Protein AF-A0A4S3J2Z2-F1 (afdb_monomer_lite)

Organism: NCBI:txid1220188

Sequence (116 aa):
MQQGRQDQIDRENSMTGQVSPLGTPPKLQAGSTPLYRQPDYPSNVFKAELQPILRSQEQLSQCASKQEVLNEVQQMLQQFQQQHINLWAQMSQVTQVQSQRAMIESLTTSLDSAQR

Foldseek 3Di:
DDDDDDPPPPPPPPPPPDPPPPDDPPDDPPPPPPPCPPPPDVVVVVVVLCVVLVVLVVVLVVDPDPVVNVVSVVVSVVSVVVSVVVVVVVVVVVVVVVVVVVVVVVVVVVVVVVVD

Structure (mmCIF, N/CA/C/O backbone):
data_AF-A0A4S3J2Z2-F1
#
_entry.id   AF-A0A4S3J2Z2-F1
#
loop_
_atom_site.group_PDB
_atom_site.id
_atom_site.type_symbol
_atom_site.label_atom_id
_atom_site.label_alt_id
_atom_site.label_comp_id
_atom_site.label_asym_id
_atom_site.label_entity_id
_atom_site.label_seq_id
_atom_site.pdbx_PDB_ins_code
_atom_site.Cartn_x
_atom_site.Cartn_y
_atom_site.Cartn_z
_atom_site.occupancy
_atom_site.B_iso_or_equiv
_atom_site.auth_seq_id
_atom_site.auth_comp_id
_atom_site.auth_asym_id
_atom_site.auth_atom_id
_atom_site.pdbx_PDB_model_num
ATOM 1 N N . MET A 1 1 ? -18.812 57.378 19.679 1.00 43.34 1 MET A N 1
ATOM 2 C CA . MET A 1 1 ? -17.762 56.902 18.758 1.00 43.34 1 MET A CA 1
ATOM 3 C C . MET A 1 1 ? -18.039 55.442 18.433 1.00 43.34 1 MET A C 1
ATOM 5 O O . MET A 1 1 ? -17.858 54.597 19.296 1.00 43.34 1 MET A O 1
ATOM 9 N N . GLN A 1 2 ? -18.583 55.171 17.246 1.00 46.66 2 GLN A N 1
ATOM 10 C CA . GLN A 1 2 ? -18.751 53.829 16.680 1.00 46.66 2 GLN A CA 1
ATOM 11 C C . GLN A 1 2 ? -18.238 53.879 15.234 1.00 46.66 2 GLN A C 1
ATOM 13 O O . GLN A 1 2 ? -18.883 54.477 14.383 1.00 46.66 2 GLN A O 1
ATOM 18 N N . GLN A 1 3 ? -17.056 53.309 15.009 1.00 47.38 3 GLN A N 1
ATOM 19 C CA . GLN A 1 3 ? -16.418 52.932 13.736 1.00 47.38 3 GLN A CA 1
ATOM 20 C C . GLN A 1 3 ? -15.331 51.942 14.200 1.00 47.38 3 GLN A C 1
ATOM 22 O O . GLN A 1 3 ? -14.467 52.323 14.979 1.00 47.38 3 GLN A O 1
ATOM 27 N N . GLY A 1 4 ? -15.441 50.623 14.026 1.00 47.94 4 GLY A N 1
ATOM 28 C CA . GLY A 1 4 ? -15.667 49.886 12.781 1.00 47.94 4 GLY A CA 1
ATOM 29 C C . GLY A 1 4 ? -14.316 49.278 12.370 1.00 47.94 4 GLY A C 1
ATOM 30 O O . GLY A 1 4 ? -13.608 49.866 11.573 1.00 47.94 4 GLY A 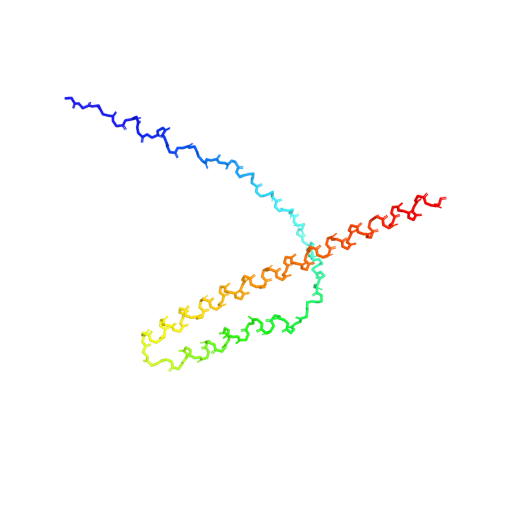O 1
ATOM 31 N N . ARG A 1 5 ? -13.766 48.296 13.101 1.00 54.84 5 ARG A N 1
ATOM 32 C CA . ARG A 1 5 ? -13.810 46.846 12.778 1.00 54.84 5 ARG A CA 1
ATOM 33 C C . ARG A 1 5 ? -13.430 46.438 11.333 1.00 54.84 5 ARG A C 1
ATOM 35 O O . ARG A 1 5 ? -13.792 45.342 10.930 1.00 54.84 5 ARG A O 1
ATOM 42 N N . GLN A 1 6 ? -12.681 47.254 10.584 1.00 50.28 6 GLN A N 1
ATOM 43 C CA . GLN A 1 6 ? -12.323 46.938 9.188 1.00 50.28 6 GLN A CA 1
ATOM 44 C C . GLN A 1 6 ? -10.817 46.764 8.897 1.00 50.28 6 GLN A C 1
ATOM 46 O O . GLN A 1 6 ? -10.481 46.392 7.785 1.00 50.28 6 GLN A O 1
ATOM 51 N N . ASP A 1 7 ? -9.917 46.925 9.874 1.00 48.62 7 ASP A N 1
ATOM 52 C CA . ASP A 1 7 ? -8.453 46.852 9.646 1.00 48.62 7 ASP A CA 1
ATOM 53 C C . ASP A 1 7 ? -7.787 45.535 10.098 1.00 48.62 7 ASP A C 1
ATOM 55 O O . ASP A 1 7 ? -6.565 45.408 10.134 1.00 48.62 7 ASP A O 1
ATOM 59 N N . GLN A 1 8 ? -8.577 44.526 10.472 1.00 43.34 8 GLN A N 1
ATOM 60 C CA . GLN A 1 8 ? -8.065 43.256 11.007 1.00 43.34 8 GLN A CA 1
ATOM 61 C C . GLN A 1 8 ? -8.508 42.053 10.164 1.00 43.34 8 GLN A C 1
ATOM 63 O O . GLN A 1 8 ? -8.825 40.997 10.696 1.00 43.34 8 GLN A O 1
ATOM 68 N N . ILE A 1 9 ? -8.570 42.225 8.841 1.00 47.72 9 ILE A N 1
ATOM 69 C CA . ILE A 1 9 ? -8.767 41.123 7.877 1.00 47.72 9 ILE A CA 1
ATOM 70 C C . ILE A 1 9 ? -7.684 41.148 6.776 1.00 47.72 9 ILE A C 1
ATOM 72 O O . ILE A 1 9 ? -7.702 40.337 5.861 1.00 47.72 9 ILE A O 1
ATOM 76 N N . ASP A 1 10 ? -6.682 42.027 6.879 1.00 44.06 10 ASP A N 1
ATOM 77 C CA . ASP A 1 10 ? -5.627 42.162 5.861 1.00 44.06 10 ASP A CA 1
ATOM 78 C C . ASP A 1 10 ? -4.323 41.419 6.194 1.00 44.06 10 ASP A C 1
ATOM 80 O O . ASP A 1 10 ? -3.364 41.471 5.427 1.00 44.06 10 ASP A O 1
ATOM 84 N N . ARG A 1 11 ? -4.252 40.694 7.323 1.00 49.56 11 ARG A N 1
ATOM 85 C CA . ARG A 1 11 ? -2.993 40.061 7.770 1.00 49.56 11 ARG A CA 1
ATOM 86 C C . ARG A 1 11 ? -2.971 38.533 7.816 1.00 49.56 11 ARG A C 1
ATOM 88 O O . ARG A 1 11 ? -1.919 37.976 8.108 1.00 49.56 11 ARG A O 1
ATOM 95 N N . GLU A 1 12 ? -4.061 37.858 7.455 1.00 44.56 12 GLU A N 1
ATOM 96 C CA . GLU A 1 12 ? -4.111 36.382 7.398 1.00 44.56 12 GLU A CA 1
ATOM 97 C C . GLU A 1 12 ? -4.436 35.801 6.013 1.00 44.56 12 GLU A C 1
ATOM 99 O O . GLU A 1 12 ? -4.608 34.596 5.876 1.00 44.56 12 GLU A O 1
ATOM 104 N N . ASN A 1 13 ? -4.430 36.613 4.952 1.00 44.88 13 ASN A N 1
ATOM 105 C CA . ASN A 1 13 ? -4.728 36.142 3.593 1.00 44.88 13 ASN A CA 1
ATOM 106 C C . ASN A 1 13 ? -3.490 36.009 2.689 1.00 44.88 13 ASN A C 1
ATOM 108 O O . ASN A 1 13 ? -3.563 36.225 1.483 1.00 44.88 13 ASN A O 1
ATOM 112 N N . SER A 1 14 ? -2.343 35.631 3.262 1.00 46.50 14 SER A N 1
ATOM 113 C CA . SER A 1 14 ? -1.096 35.413 2.512 1.00 46.50 14 SER A CA 1
ATOM 114 C C . SER A 1 14 ? -0.545 34.000 2.720 1.00 46.50 14 SER A C 1
ATOM 116 O O . SER A 1 14 ? 0.570 33.813 3.191 1.00 46.50 14 SER A O 1
ATOM 118 N N . MET A 1 15 ? -1.358 32.988 2.401 1.00 46.50 15 MET A N 1
ATOM 119 C CA . MET A 1 15 ? -0.905 31.611 2.133 1.00 46.50 15 MET A CA 1
ATOM 120 C C . MET A 1 15 ? -1.819 30.881 1.131 1.00 46.50 15 MET A C 1
ATOM 122 O O . MET A 1 15 ? -1.941 29.659 1.147 1.00 46.50 15 MET A O 1
ATOM 126 N N . THR A 1 16 ? -2.428 31.600 0.185 1.00 46.28 16 THR A N 1
ATOM 127 C CA . THR A 1 16 ? -2.971 30.972 -1.029 1.00 46.28 16 THR A CA 1
ATOM 128 C C . THR A 1 16 ? -1.828 30.735 -2.013 1.00 46.28 16 THR A C 1
ATOM 130 O O . THR A 1 16 ? -1.732 31.347 -3.075 1.00 46.28 16 THR A O 1
ATOM 133 N N . GLY A 1 17 ? -0.923 29.821 -1.648 1.00 42.50 17 GLY A N 1
ATOM 134 C CA . GLY A 1 17 ? -0.093 29.164 -2.645 1.00 42.50 17 GLY A CA 1
ATOM 135 C C . GLY A 1 17 ? -1.036 28.578 -3.688 1.00 42.50 17 GLY A C 1
ATOM 136 O O . GLY A 1 17 ? -1.895 27.763 -3.354 1.00 42.50 17 GLY A O 1
ATOM 137 N N . GLN A 1 18 ? -0.937 29.064 -4.924 1.00 38.00 18 GLN A N 1
ATOM 138 C CA . GLN A 1 18 ? -1.650 28.505 -6.061 1.00 38.00 18 GLN A CA 1
ATOM 139 C C . GLN A 1 18 ? -1.338 27.008 -6.135 1.00 38.00 18 GLN A C 1
ATOM 141 O O . GLN A 1 18 ? -0.283 26.599 -6.612 1.00 38.00 18 GLN A O 1
ATOM 146 N N . VAL A 1 19 ? -2.256 26.179 -5.652 1.00 46.50 19 VAL A N 1
ATOM 147 C CA . VAL A 1 19 ? -2.306 24.778 -6.041 1.00 46.50 19 VAL A CA 1
ATOM 148 C C . VAL A 1 19 ? -2.898 24.768 -7.439 1.00 46.50 19 VAL A C 1
ATOM 150 O O . VAL A 1 19 ? -4.092 25.004 -7.622 1.00 46.50 19 VAL A O 1
ATOM 153 N N . SER A 1 20 ? -2.046 24.572 -8.447 1.00 47.12 20 SER A N 1
ATOM 154 C CA . SER A 1 20 ? -2.506 24.253 -9.798 1.00 47.12 20 SER A CA 1
ATOM 155 C C . SER A 1 20 ? -3.577 23.165 -9.687 1.00 47.12 20 SER A C 1
ATOM 157 O O . SER A 1 20 ? -3.331 22.174 -8.991 1.00 47.12 20 SER A O 1
ATOM 159 N N . PRO A 1 21 ? -4.761 23.321 -10.308 1.00 52.06 21 PRO A N 1
ATOM 160 C CA . PRO A 1 21 ? -5.760 22.269 -10.275 1.00 52.06 21 PRO A CA 1
ATOM 161 C C . PRO A 1 21 ? -5.107 21.020 -10.855 1.00 52.06 21 PRO A C 1
ATOM 163 O O . PRO A 1 21 ? -4.598 21.046 -11.978 1.00 52.06 21 PRO A O 1
ATOM 166 N N . LEU A 1 22 ? -5.052 19.963 -10.042 1.00 56.25 22 LEU A N 1
ATOM 167 C CA . LEU A 1 22 ? -4.615 18.639 -10.456 1.00 56.25 22 LEU A CA 1
ATOM 168 C C . LEU A 1 22 ? -5.352 18.341 -11.765 1.00 56.25 22 LEU A C 1
ATOM 170 O O . LEU A 1 22 ? -6.584 18.333 -11.774 1.00 56.25 22 LEU A O 1
ATOM 174 N N . GLY A 1 23 ? -4.595 18.271 -12.864 1.00 51.66 23 GLY A N 1
ATOM 175 C CA . GLY A 1 23 ? -5.127 18.349 -14.222 1.00 51.66 23 GLY A CA 1
ATOM 176 C C . GLY A 1 23 ? -6.347 17.456 -14.413 1.00 51.66 23 GLY A C 1
ATOM 177 O O . GLY A 1 23 ? -6.416 16.360 -13.858 1.00 51.66 23 GLY A O 1
ATOM 178 N N . THR A 1 24 ? -7.321 17.938 -15.184 1.00 49.28 24 THR A N 1
ATOM 179 C CA . THR A 1 24 ? -8.541 17.197 -15.501 1.00 49.28 24 THR A CA 1
ATOM 180 C C . THR A 1 24 ? -8.159 15.781 -15.947 1.00 49.28 24 THR A C 1
ATOM 182 O O . THR A 1 24 ? -7.425 15.656 -16.933 1.00 49.28 24 THR A O 1
ATOM 185 N N . PRO A 1 25 ? -8.592 14.713 -15.246 1.00 54.06 25 PRO A N 1
ATOM 186 C CA . PRO A 1 25 ? -8.253 13.360 -15.657 1.00 54.06 25 PRO A CA 1
ATOM 187 C C . PRO A 1 25 ? -8.758 13.144 -17.090 1.00 54.06 25 PRO A C 1
ATOM 189 O O . PRO A 1 25 ? -9.860 13.603 -17.421 1.00 54.06 25 PRO A O 1
ATOM 192 N N . PRO A 1 26 ? -7.965 12.499 -17.967 1.00 55.72 26 PRO A N 1
ATOM 193 C CA . PRO A 1 26 ? -8.358 12.287 -19.348 1.00 55.72 26 PRO A CA 1
ATOM 194 C C . PRO A 1 26 ? -9.699 11.559 -19.374 1.00 55.72 26 PRO A C 1
ATOM 196 O O . PRO A 1 26 ? -9.891 10.527 -18.730 1.00 55.72 26 PRO A O 1
ATOM 199 N N . LYS A 1 27 ? -10.654 12.141 -20.098 1.00 53.50 27 LYS A N 1
ATOM 200 C CA . LYS A 1 27 ? -11.999 11.597 -20.237 1.00 53.50 27 LYS A CA 1
ATOM 201 C C . LYS A 1 27 ? -11.884 10.296 -21.034 1.00 53.50 27 LYS A C 1
ATOM 203 O O . LYS A 1 27 ? -11.700 10.334 -22.248 1.00 53.50 27 LYS A O 1
ATOM 208 N N . LEU A 1 28 ? -11.929 9.155 -20.347 1.00 55.16 28 LEU A N 1
ATOM 209 C CA . LEU A 1 28 ? -11.993 7.846 -20.995 1.00 55.16 28 LEU A CA 1
ATOM 210 C C . LEU A 1 28 ? -13.254 7.829 -21.871 1.00 55.16 28 LEU A C 1
ATOM 212 O O . LEU A 1 28 ? -14.338 8.178 -21.396 1.00 55.16 28 LEU A O 1
ATOM 216 N N . GLN A 1 29 ? -13.115 7.508 -23.160 1.00 44.88 29 GLN A N 1
ATOM 217 C CA . GLN A 1 29 ? -14.273 7.413 -24.048 1.00 44.88 29 GLN A CA 1
ATOM 218 C C . GLN A 1 29 ? -15.228 6.350 -23.495 1.00 44.88 29 GLN A C 1
ATOM 220 O O . GLN A 1 29 ? -14.799 5.280 -23.057 1.00 44.88 29 GLN A O 1
ATOM 225 N N . ALA A 1 30 ? -16.529 6.642 -23.491 1.00 45.81 30 ALA A N 1
ATOM 226 C CA . ALA A 1 30 ? -17.541 5.673 -23.091 1.00 45.81 30 ALA A CA 1
ATOM 227 C C . ALA A 1 30 ? -17.457 4.460 -24.035 1.00 45.81 30 ALA A C 1
ATOM 229 O O . ALA A 1 30 ? -17.751 4.579 -25.220 1.00 45.81 30 ALA A O 1
ATOM 230 N N . GLY A 1 31 ? -16.989 3.321 -23.517 1.00 53.56 31 GLY A N 1
ATOM 231 C CA . GLY A 1 31 ? -16.729 2.104 -24.297 1.00 53.56 31 GLY A CA 1
ATOM 232 C C . GLY A 1 31 ? -15.258 1.686 -24.370 1.00 53.56 31 GLY A C 1
ATOM 233 O O . GLY A 1 31 ? -14.969 0.577 -24.808 1.00 53.56 31 GLY A O 1
ATOM 234 N N . SER A 1 32 ? -14.320 2.510 -23.895 1.00 46.75 32 SER A N 1
ATOM 235 C CA . SER A 1 32 ? -12.954 2.058 -23.638 1.00 46.75 32 SER A CA 1
ATOM 236 C C . SER A 1 32 ? -12.955 1.236 -22.354 1.00 46.75 32 SER A C 1
ATOM 238 O O . SER A 1 32 ? -12.920 1.802 -21.264 1.00 46.75 32 SER A O 1
ATOM 240 N N . THR A 1 33 ? -12.998 -0.093 -22.454 1.00 53.97 33 THR A N 1
ATOM 241 C CA . THR A 1 33 ? -12.549 -0.940 -21.346 1.00 53.97 33 THR A CA 1
ATOM 242 C C . THR A 1 33 ? -11.101 -0.535 -21.093 1.00 53.97 33 THR A C 1
ATOM 244 O O . THR A 1 33 ? -10.269 -0.735 -21.984 1.00 53.97 33 THR A O 1
ATOM 247 N N . PRO A 1 34 ? -10.761 0.091 -19.953 1.00 50.94 34 PRO A N 1
ATOM 248 C CA . PRO A 1 34 ? -9.366 0.325 -19.653 1.00 50.94 34 PRO A CA 1
ATOM 249 C C . PRO A 1 34 ? -8.753 -1.066 -19.596 1.00 50.94 34 PRO A C 1
ATOM 251 O O . PRO A 1 34 ? -9.220 -1.916 -18.832 1.00 50.94 34 PRO A O 1
ATOM 254 N N . LEU A 1 3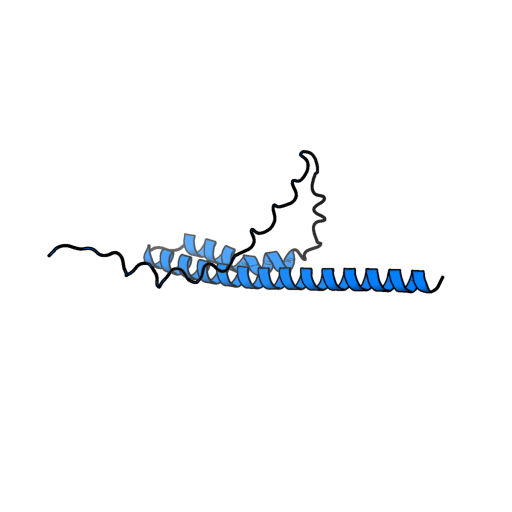5 ? -7.762 -1.334 -20.446 1.00 46.53 35 LEU A N 1
ATOM 255 C CA . LEU A 1 35 ? -6.969 -2.543 -20.325 1.00 46.53 35 LEU A CA 1
ATOM 256 C C . LEU A 1 35 ? -6.125 -2.345 -19.062 1.00 46.53 35 LEU A C 1
ATOM 258 O O . LEU A 1 35 ? -4.962 -1.955 -19.128 1.00 46.53 35 LEU A O 1
ATOM 262 N N . TYR A 1 36 ? -6.743 -2.520 -17.892 1.00 43.97 36 TYR A N 1
ATOM 263 C CA . TYR A 1 36 ? -6.029 -2.703 -16.645 1.00 43.97 36 TYR A CA 1
ATOM 264 C C . TYR A 1 36 ? -5.251 -3.987 -16.853 1.00 43.97 36 TYR A C 1
ATOM 266 O O . TYR A 1 36 ? -5.759 -5.086 -16.634 1.00 43.97 36 TYR A O 1
ATOM 274 N N . ARG A 1 37 ? -4.023 -3.854 -17.355 1.00 44.09 37 ARG A N 1
ATOM 275 C CA . ARG A 1 37 ? -3.054 -4.922 -17.246 1.00 44.09 37 ARG A CA 1
ATOM 276 C C . ARG A 1 37 ? -2.876 -5.070 -15.752 1.00 44.09 37 ARG A C 1
ATOM 278 O O . ARG A 1 37 ? -2.247 -4.214 -15.137 1.00 44.09 37 ARG A O 1
ATOM 285 N N . GLN A 1 38 ? -3.558 -6.055 -15.173 1.00 43.22 38 GLN A N 1
ATOM 286 C CA . GLN A 1 38 ? -3.406 -6.387 -13.773 1.00 43.22 38 GLN A CA 1
ATOM 287 C C . GLN A 1 38 ? -1.904 -6.589 -13.605 1.00 43.22 38 GLN A C 1
ATOM 289 O O . GLN A 1 38 ? -1.346 -7.465 -14.272 1.00 43.22 38 GLN A O 1
ATOM 294 N N . PRO A 1 39 ? -1.209 -5.728 -12.852 1.00 52.91 39 PRO A N 1
ATOM 295 C CA . PRO A 1 39 ? 0.167 -6.021 -12.527 1.00 52.91 39 PRO A CA 1
ATOM 296 C C . PRO A 1 39 ? 0.120 -7.380 -11.836 1.00 52.91 39 PRO A C 1
ATOM 298 O O . PRO A 1 39 ? -0.800 -7.619 -11.045 1.00 52.91 39 PRO A O 1
ATOM 301 N N . ASP A 1 40 ? 1.046 -8.277 -12.173 1.00 53.53 40 ASP A N 1
ATOM 302 C CA . ASP A 1 40 ? 1.265 -9.527 -11.446 1.00 53.53 40 ASP A CA 1
ATOM 303 C C . ASP A 1 40 ? 1.752 -9.172 -10.035 1.00 53.53 40 ASP A C 1
ATOM 305 O O . ASP A 1 40 ? 2.918 -9.318 -9.671 1.00 53.53 40 ASP A O 1
ATOM 309 N N . TYR A 1 41 ? 0.856 -8.589 -9.244 1.00 53.38 41 TYR A N 1
ATOM 310 C CA . TYR A 1 41 ? 1.081 -8.289 -7.858 1.00 53.38 41 TYR A CA 1
ATOM 311 C C . TYR A 1 41 ? 1.143 -9.637 -7.157 1.00 53.38 41 TYR A C 1
ATOM 313 O O . TYR A 1 41 ? 0.213 -10.441 -7.291 1.00 53.38 41 TYR A O 1
ATOM 321 N N . PRO A 1 42 ? 2.201 -9.913 -6.385 1.00 54.16 42 PRO A N 1
ATOM 322 C CA . PRO A 1 42 ? 2.224 -11.103 -5.564 1.00 54.16 42 PRO A CA 1
ATOM 323 C C . PRO A 1 42 ? 1.052 -11.012 -4.579 1.00 54.16 42 PRO A C 1
ATOM 325 O O . PRO A 1 42 ? 1.102 -10.280 -3.592 1.00 54.16 42 PRO A O 1
ATOM 328 N N . SER A 1 43 ? -0.015 -11.774 -4.851 1.00 56.41 43 SER A N 1
ATOM 329 C CA . SER A 1 43 ? -1.233 -11.870 -4.025 1.00 56.41 43 SER A CA 1
ATOM 330 C C . SER A 1 43 ? -0.905 -12.116 -2.544 1.00 56.41 43 SER A C 1
ATOM 332 O O . SER A 1 43 ? -1.657 -11.733 -1.650 1.00 56.41 43 SER A O 1
ATOM 334 N N . ASN A 1 44 ? 0.254 -12.716 -2.268 1.00 57.94 44 ASN A N 1
ATOM 335 C CA . ASN A 1 44 ? 0.727 -13.010 -0.924 1.00 57.94 44 ASN A CA 1
ATOM 336 C C . ASN A 1 44 ? 1.089 -11.761 -0.106 1.00 57.94 44 ASN A C 1
ATOM 338 O O . ASN A 1 44 ? 0.909 -11.790 1.106 1.00 57.94 44 ASN A O 1
ATOM 342 N N . VAL A 1 45 ? 1.538 -10.669 -0.734 1.00 57.59 45 VAL A N 1
ATOM 343 C CA . VAL A 1 45 ? 1.910 -9.433 -0.020 1.00 57.59 45 VAL A CA 1
ATOM 344 C C . VAL A 1 45 ? 0.657 -8.692 0.448 1.00 57.59 45 VAL A C 1
ATOM 346 O O . VAL A 1 45 ? 0.542 -8.345 1.620 1.00 57.59 45 VAL A O 1
ATOM 349 N N . PHE A 1 46 ? -0.351 -8.589 -0.424 1.00 62.47 46 PHE A N 1
ATOM 350 C CA . PHE A 1 46 ? -1.663 -8.033 -0.075 1.00 62.47 46 PHE A CA 1
ATOM 351 C C . PHE A 1 46 ? -2.397 -8.866 0.981 1.00 62.47 46 PHE A C 1
ATOM 353 O O . PHE A 1 46 ? -3.031 -8.313 1.875 1.00 62.47 46 PHE A O 1
ATOM 360 N N . LYS A 1 47 ? -2.299 -10.201 0.916 1.00 61.09 47 LYS A N 1
ATOM 361 C CA . LYS A 1 47 ? -2.883 -11.074 1.945 1.00 61.09 47 LYS A CA 1
ATOM 362 C C . LYS A 1 47 ? -2.174 -10.929 3.291 1.00 61.09 47 LYS A C 1
ATOM 364 O O . LYS A 1 47 ? -2.848 -10.893 4.315 1.00 61.09 47 LYS A O 1
ATOM 369 N N . ALA A 1 48 ? -0.844 -10.833 3.307 1.00 64.56 48 ALA A N 1
ATOM 370 C CA . ALA A 1 48 ? -0.077 -10.679 4.542 1.00 64.56 48 ALA A CA 1
ATOM 371 C C . ALA A 1 48 ? -0.355 -9.334 5.234 1.00 64.56 48 ALA A C 1
ATOM 373 O O . ALA A 1 48 ? -0.529 -9.304 6.451 1.00 64.56 48 ALA A O 1
ATOM 374 N N . GLU A 1 49 ? -0.477 -8.248 4.466 1.00 68.06 49 GLU A N 1
ATOM 375 C CA . GLU A 1 49 ? -0.771 -6.915 5.006 1.00 68.06 49 GLU A CA 1
ATOM 376 C C . GLU A 1 49 ? -2.251 -6.683 5.346 1.00 68.06 49 GLU A C 1
ATOM 378 O O . GLU A 1 49 ? -2.574 -5.629 5.860 1.00 68.06 49 GLU A O 1
ATOM 383 N N . LEU A 1 50 ? -3.170 -7.630 5.131 1.00 71.12 50 LEU A N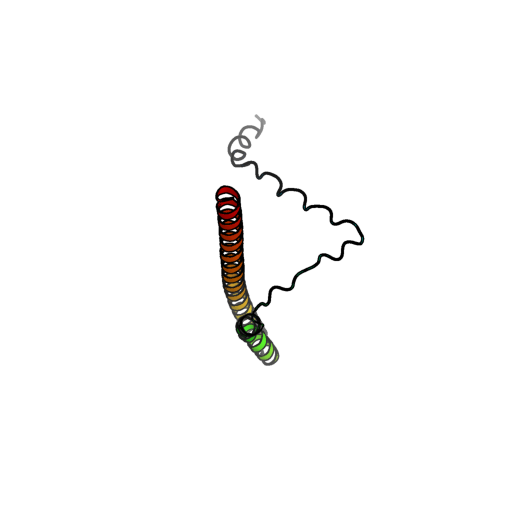 1
ATOM 384 C CA . LEU A 1 50 ? -4.579 -7.484 5.555 1.00 71.12 50 LEU A CA 1
ATOM 385 C C . LEU A 1 50 ? -4.999 -8.470 6.655 1.00 71.12 50 LEU A C 1
ATOM 387 O O . LEU A 1 50 ? -6.002 -8.259 7.336 1.00 71.12 50 LEU A O 1
ATOM 391 N N . GLN A 1 51 ? -4.214 -9.525 6.874 1.00 73.31 51 GLN A N 1
ATOM 392 C CA . GLN A 1 51 ? -4.432 -10.524 7.928 1.00 73.31 51 GLN A CA 1
ATOM 393 C C . GLN A 1 51 ? -4.618 -9.937 9.345 1.00 73.31 51 GLN A C 1
ATOM 395 O O . GLN A 1 51 ? -5.505 -10.414 10.055 1.00 73.31 51 GLN A O 1
ATOM 400 N N . PRO A 1 52 ? -3.847 -8.923 9.792 1.00 74.00 52 PRO A N 1
ATOM 401 C CA . PRO A 1 52 ? -3.990 -8.383 11.146 1.00 74.00 52 PRO A CA 1
ATOM 402 C C . PRO A 1 52 ? -5.349 -7.720 11.375 1.00 74.00 52 PRO A C 1
ATOM 404 O O . PRO A 1 52 ? -6.001 -8.011 12.372 1.00 74.00 52 PRO A O 1
ATOM 407 N N . ILE A 1 53 ? -5.821 -6.926 10.409 1.00 77.38 53 ILE A N 1
ATOM 408 C CA . ILE A 1 53 ? -7.128 -6.252 10.472 1.00 77.38 53 ILE A CA 1
ATOM 409 C C . ILE A 1 53 ? -8.269 -7.276 10.527 1.00 77.38 53 ILE A C 1
ATOM 411 O O . ILE A 1 53 ? -9.206 -7.121 11.310 1.00 77.38 53 ILE A O 1
ATOM 415 N N . LEU A 1 54 ? -8.182 -8.342 9.721 1.00 76.50 54 LEU A N 1
ATOM 416 C CA . LEU A 1 54 ? -9.179 -9.418 9.712 1.00 76.50 54 LEU A CA 1
ATOM 417 C C . LEU A 1 54 ? -9.248 -10.142 11.063 1.00 76.50 54 LEU A C 1
ATOM 419 O O . LEU A 1 54 ? -10.338 -10.444 11.541 1.00 76.50 54 LEU A O 1
ATOM 423 N N . ARG A 1 55 ? -8.100 -10.364 11.715 1.00 78.81 55 ARG A N 1
ATOM 424 C CA . ARG A 1 55 ? -8.052 -10.949 13.063 1.00 78.81 55 ARG A CA 1
ATOM 425 C C . ARG A 1 55 ? -8.676 -10.021 14.107 1.00 78.81 55 ARG A C 1
ATOM 427 O O . ARG A 1 55 ? -9.472 -10.479 14.920 1.00 78.81 55 ARG A O 1
ATOM 434 N N . SER A 1 56 ? -8.370 -8.726 14.064 1.00 78.69 56 SER A N 1
ATOM 435 C CA . SER A 1 56 ? -8.961 -7.748 14.986 1.00 78.69 56 SER A CA 1
ATOM 436 C C . SER A 1 56 ? -10.483 -7.632 14.826 1.00 78.69 56 SER A C 1
ATOM 438 O O . SER A 1 56 ? -11.187 -7.345 15.791 1.00 78.69 56 SER A O 1
ATOM 440 N N . GLN A 1 57 ? -11.030 -7.902 13.635 1.00 77.56 57 GLN A N 1
ATOM 441 C CA . GLN A 1 57 ? -12.481 -7.947 13.427 1.00 77.56 57 GLN A CA 1
ATOM 442 C C . GLN A 1 57 ? -13.136 -9.124 14.162 1.00 77.56 57 GLN A C 1
ATOM 444 O O . GLN A 1 57 ? -14.212 -8.964 14.737 1.00 77.56 57 GLN A O 1
ATOM 449 N N . GLU A 1 58 ? -12.485 -10.287 14.189 1.00 81.69 58 GLU A N 1
ATOM 450 C CA . GLU A 1 58 ? -12.965 -11.442 14.952 1.00 81.69 58 GLU A CA 1
ATOM 451 C C . GLU A 1 58 ? -12.952 -11.152 16.462 1.00 81.69 58 GLU A C 1
ATOM 453 O O . GLU A 1 58 ? -13.900 -11.495 17.168 1.00 81.69 58 GLU A O 1
ATOM 458 N N . GLN A 1 59 ? -11.937 -10.433 16.952 1.00 81.44 59 GLN A N 1
ATOM 459 C CA . GLN A 1 59 ? -11.825 -10.045 18.364 1.00 81.44 59 GLN A CA 1
ATOM 460 C C . GLN A 1 59 ? -12.926 -9.069 18.800 1.00 81.44 59 GLN A C 1
ATOM 462 O O . GLN A 1 59 ? -13.486 -9.233 19.884 1.00 81.44 59 GLN A O 1
ATOM 467 N N . LEU A 1 60 ? -13.323 -8.127 17.935 1.00 84.00 60 LEU A N 1
ATOM 468 C CA . LEU A 1 60 ? -14.438 -7.211 18.213 1.00 84.00 60 LEU A CA 1
ATOM 469 C C . LEU A 1 60 ? -15.756 -7.934 18.503 1.00 84.00 60 LEU A C 1
ATOM 471 O O . LEU A 1 60 ? -16.551 -7.462 19.314 1.00 84.00 60 LEU A O 1
ATOM 475 N N . SER A 1 61 ? -15.990 -9.081 17.859 1.00 80.69 61 SER A N 1
ATOM 476 C CA . SER A 1 61 ? -17.210 -9.871 18.067 1.00 80.69 61 SER A CA 1
ATOM 477 C C . SER A 1 61 ? -17.279 -10.547 19.444 1.00 80.69 61 SER A C 1
ATOM 479 O O . SER A 1 61 ? -18.351 -10.985 19.856 1.00 80.69 61 SER A O 1
ATOM 481 N N . GLN A 1 62 ? -16.153 -10.605 20.163 1.00 86.06 62 GLN A N 1
ATOM 482 C CA . GLN A 1 62 ? -16.022 -11.247 21.473 1.00 86.06 62 GLN A CA 1
ATOM 483 C C . GLN A 1 62 ? -16.008 -10.241 22.634 1.00 86.06 62 GLN A C 1
ATOM 485 O O . GLN A 1 62 ? -16.019 -10.646 23.796 1.00 86.06 62 GLN A O 1
ATOM 490 N N . CYS A 1 63 ? -15.991 -8.936 22.350 1.00 88.88 63 CYS A N 1
ATOM 491 C CA . CYS A 1 63 ? -15.991 -7.906 23.384 1.00 88.88 63 CYS A CA 1
ATOM 492 C C . CYS A 1 63 ? -17.308 -7.913 24.176 1.00 88.88 63 CYS A C 1
ATOM 494 O O . CYS A 1 63 ? -18.394 -7.815 23.604 1.00 88.88 63 CYS A O 1
ATOM 496 N N . ALA A 1 64 ? -17.213 -7.961 25.507 1.00 85.00 64 ALA A N 1
ATOM 497 C CA . ALA A 1 64 ? -18.379 -7.978 26.391 1.00 85.00 64 ALA A CA 1
ATOM 498 C C . ALA A 1 64 ? -18.849 -6.568 26.787 1.00 85.00 64 ALA A C 1
ATOM 500 O O . ALA A 1 64 ? -20.003 -6.381 27.179 1.00 85.00 64 ALA A O 1
ATOM 501 N N . SER A 1 65 ? -17.972 -5.563 26.689 1.00 94.19 65 SER A N 1
ATOM 502 C CA . SER A 1 65 ? -18.267 -4.186 27.081 1.00 94.19 65 SER A CA 1
ATOM 503 C C . SER A 1 65 ? -18.029 -3.169 25.965 1.00 94.19 65 SER A C 1
ATOM 505 O O . SER A 1 65 ? -17.170 -3.319 25.096 1.00 94.19 65 SER A O 1
ATOM 507 N N . LYS A 1 66 ? -18.757 -2.049 26.043 1.00 88.81 66 LYS A N 1
ATOM 508 C CA . LYS A 1 66 ? -18.584 -0.912 25.127 1.00 88.81 66 LYS A CA 1
ATOM 509 C C . LYS A 1 66 ? -17.164 -0.334 25.175 1.00 88.81 66 LYS A C 1
ATOM 511 O O . LYS A 1 66 ? -16.671 0.133 24.154 1.00 88.81 66 LYS A O 1
ATOM 516 N N . GLN A 1 67 ? -16.516 -0.352 26.341 1.00 92.38 67 GLN A N 1
ATOM 517 C CA . GLN A 1 67 ? -15.157 0.170 26.487 1.00 92.38 67 GLN A CA 1
ATOM 518 C C . GLN A 1 67 ? -14.134 -0.717 25.770 1.00 92.38 67 GLN A C 1
ATOM 520 O O . GLN A 1 67 ? -13.246 -0.195 25.103 1.00 92.38 67 GLN A O 1
ATOM 525 N N . GLU A 1 68 ? -14.282 -2.039 25.861 1.00 90.25 68 GLU A N 1
ATOM 526 C CA . GLU A 1 68 ? -13.434 -2.983 25.124 1.00 90.25 68 GLU A CA 1
ATOM 527 C C . GLU A 1 68 ? -13.614 -2.828 23.617 1.00 90.25 68 GLU A C 1
ATOM 529 O O . GLU A 1 68 ? -12.622 -2.720 22.904 1.00 90.25 68 GLU A O 1
ATOM 534 N N . VAL A 1 69 ? -14.859 -2.694 23.142 1.00 89.12 69 VAL A N 1
ATOM 535 C CA . VAL A 1 69 ? -15.135 -2.417 21.723 1.00 89.12 69 VAL A CA 1
ATOM 536 C C . VAL A 1 69 ? -14.422 -1.144 21.265 1.00 89.12 69 VAL A C 1
ATOM 538 O O . VAL A 1 69 ? -13.781 -1.143 20.219 1.00 89.12 69 VAL A O 1
ATOM 541 N N . LEU A 1 70 ? -14.503 -0.052 22.034 1.00 90.75 70 LEU A N 1
ATOM 542 C CA . LEU A 1 70 ? -13.840 1.206 21.671 1.00 90.75 70 LEU A CA 1
ATOM 543 C C . LEU A 1 70 ? -12.313 1.065 21.618 1.00 90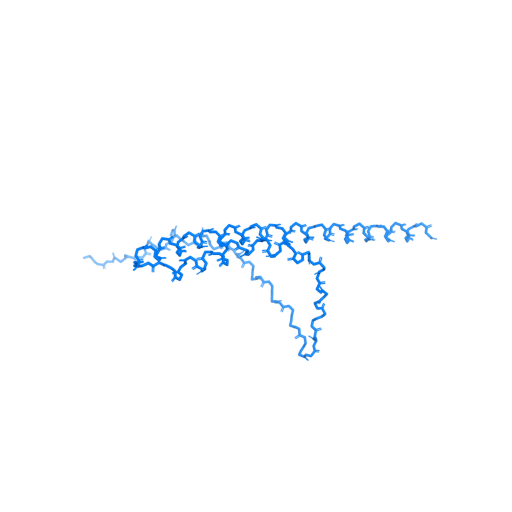.75 70 LEU A C 1
ATOM 545 O O . LEU A 1 70 ? -11.693 1.584 20.690 1.00 90.75 70 LEU A O 1
ATOM 549 N N . ASN A 1 71 ? -11.719 0.345 22.570 1.00 91.06 71 ASN A N 1
ATOM 550 C CA . ASN A 1 71 ? -10.277 0.107 22.601 1.00 91.06 71 ASN A CA 1
ATOM 551 C C . ASN A 1 71 ? -9.816 -0.753 21.412 1.00 91.06 71 ASN A C 1
ATOM 553 O O . ASN A 1 71 ? -8.813 -0.440 20.773 1.00 91.06 71 ASN A O 1
ATOM 557 N N . GLU A 1 72 ? -10.557 -1.810 21.082 1.00 88.12 72 GLU A N 1
ATOM 558 C CA . GLU A 1 72 ? -10.254 -2.685 19.945 1.00 88.12 72 GLU A CA 1
ATOM 559 C C . GLU A 1 72 ? -10.429 -1.961 18.604 1.00 88.12 72 GLU A C 1
ATOM 561 O O . GLU A 1 72 ? -9.564 -2.052 17.734 1.00 88.12 72 GLU A O 1
ATOM 566 N N . VAL A 1 73 ? -11.488 -1.156 18.444 1.00 88.62 73 VAL A N 1
ATOM 567 C CA . VAL A 1 73 ? -11.673 -0.321 17.244 1.00 88.62 73 VAL A CA 1
ATOM 568 C C . VAL A 1 73 ? -10.527 0.680 17.099 1.00 88.62 73 VAL A C 1
ATOM 570 O O . VAL A 1 73 ? -10.020 0.880 15.994 1.00 88.62 73 VAL A O 1
ATOM 573 N N . GLN A 1 74 ? -10.087 1.300 18.196 1.00 90.38 74 GLN A N 1
ATOM 574 C CA . GLN A 1 74 ? -8.967 2.237 18.163 1.00 90.38 74 GLN A CA 1
ATOM 575 C C . GLN A 1 74 ? -7.663 1.549 17.734 1.00 90.38 74 GLN A C 1
ATOM 577 O O . GLN A 1 74 ? -6.941 2.083 16.890 1.00 90.38 74 GLN A O 1
ATOM 582 N N . GLN A 1 75 ? -7.378 0.359 18.267 1.00 89.00 75 GLN A N 1
ATOM 583 C CA . GLN A 1 75 ? -6.210 -0.428 17.866 1.00 89.00 75 GLN A CA 1
ATOM 584 C C . GLN A 1 75 ? -6.290 -0.858 16.397 1.00 89.00 75 GLN A C 1
ATOM 586 O O . GLN A 1 75 ? -5.316 -0.700 15.659 1.00 89.00 75 GLN A O 1
ATOM 591 N N . MET A 1 76 ? -7.456 -1.323 15.943 1.00 87.88 76 MET A N 1
ATOM 592 C CA . MET A 1 76 ? -7.676 -1.699 14.546 1.00 87.88 76 MET A CA 1
ATOM 593 C C . MET A 1 76 ? -7.453 -0.515 13.600 1.00 87.88 76 MET A C 1
ATOM 595 O O . MET A 1 76 ? -6.821 -0.677 12.558 1.00 87.88 76 MET A O 1
ATOM 599 N N . LEU A 1 77 ? -7.921 0.683 13.961 1.00 88.94 77 LEU A N 1
ATOM 600 C CA . LEU A 1 77 ? -7.703 1.893 13.165 1.00 88.94 77 LEU A CA 1
ATOM 601 C C . LEU A 1 77 ? -6.217 2.251 13.058 1.00 88.94 77 LEU A C 1
ATOM 603 O O . LEU A 1 77 ? -5.752 2.587 11.969 1.00 88.94 77 LEU A O 1
ATOM 607 N N . GLN A 1 78 ? -5.461 2.145 14.154 1.00 88.62 78 GLN A N 1
ATOM 608 C CA . GLN A 1 78 ? -4.016 2.387 14.126 1.00 88.62 78 GLN A CA 1
ATOM 609 C C . GLN A 1 78 ? -3.283 1.368 13.249 1.00 88.62 78 GLN A C 1
ATOM 611 O O . GLN A 1 78 ? -2.437 1.746 12.436 1.00 88.62 78 GLN A O 1
ATOM 616 N N . GLN A 1 79 ? -3.636 0.085 13.362 1.00 85.75 79 GLN A N 1
ATOM 617 C CA . GLN A 1 79 ? -3.070 -0.958 12.508 1.00 85.75 79 GLN A CA 1
ATOM 618 C C . GLN A 1 79 ? -3.406 -0.719 11.036 1.00 85.75 79 GLN A C 1
ATOM 620 O O . GLN A 1 79 ? -2.509 -0.745 10.195 1.00 85.75 79 GLN A O 1
ATOM 625 N N . PHE A 1 80 ? -4.667 -0.410 10.727 1.00 86.44 80 PHE A N 1
ATOM 626 C CA . PHE A 1 80 ? -5.105 -0.109 9.368 1.00 86.44 80 PHE A CA 1
ATOM 627 C C . PHE A 1 80 ? -4.329 1.067 8.770 1.00 86.44 80 PHE A C 1
ATOM 629 O O . PHE A 1 80 ? -3.854 0.984 7.638 1.00 86.44 80 PHE A O 1
ATOM 636 N N . GLN A 1 81 ? -4.146 2.146 9.534 1.00 88.69 81 GLN A N 1
ATOM 637 C CA . GLN A 1 81 ? -3.388 3.308 9.081 1.00 88.69 81 GLN A CA 1
ATOM 638 C C . GLN A 1 81 ? -1.935 2.943 8.754 1.00 88.69 81 GLN A C 1
ATOM 640 O O . GLN A 1 81 ? -1.427 3.332 7.701 1.00 88.69 81 GLN A O 1
ATOM 645 N N . GLN A 1 82 ? -1.271 2.175 9.622 1.00 86.75 82 GLN A N 1
ATOM 646 C CA . GLN A 1 82 ? 0.110 1.756 9.390 1.00 86.75 82 GLN A CA 1
ATOM 647 C C . GLN A 1 82 ? 0.232 0.855 8.155 1.00 86.75 82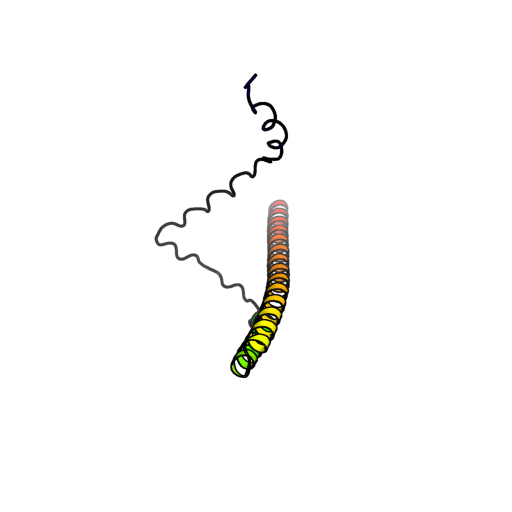 GLN A C 1
ATOM 649 O O . GLN A 1 82 ? 1.134 1.046 7.338 1.00 86.75 82 GLN A O 1
ATOM 654 N N . GLN A 1 83 ? -0.689 -0.094 7.985 1.00 84.19 83 GLN A N 1
ATOM 655 C CA . GLN A 1 83 ? -0.695 -0.985 6.825 1.00 84.19 83 GLN A CA 1
ATOM 656 C C . GLN A 1 83 ? -0.985 -0.231 5.527 1.00 84.19 83 GLN A C 1
ATOM 658 O O . GLN A 1 83 ? -0.340 -0.485 4.514 1.00 84.19 83 GLN A O 1
ATOM 663 N N . HIS A 1 84 ? -1.867 0.770 5.561 1.00 85.31 84 HIS A N 1
ATOM 664 C CA . HIS A 1 84 ? -2.099 1.645 4.415 1.00 85.31 84 HIS A CA 1
ATOM 665 C C . HIS A 1 84 ? -0.829 2.410 4.008 1.00 85.31 84 HIS A C 1
ATOM 667 O O . HIS A 1 84 ? -0.516 2.495 2.821 1.00 85.31 84 HIS A O 1
ATOM 673 N N . ILE A 1 85 ? -0.066 2.937 4.975 1.00 88.12 85 ILE A N 1
ATOM 674 C CA . ILE A 1 85 ? 1.207 3.628 4.707 1.00 88.12 85 ILE A CA 1
ATOM 675 C C . ILE A 1 85 ? 2.223 2.672 4.071 1.00 88.12 85 ILE A C 1
ATOM 677 O O . ILE A 1 85 ? 2.850 3.022 3.069 1.00 88.12 85 ILE A O 1
ATOM 681 N N . ASN A 1 86 ? 2.368 1.466 4.622 1.00 86.88 86 ASN A N 1
ATOM 682 C CA . ASN A 1 86 ? 3.301 0.465 4.105 1.00 86.88 86 ASN A CA 1
ATOM 683 C C . ASN A 1 86 ? 2.953 0.059 2.672 1.00 86.88 86 ASN A C 1
ATOM 685 O O . ASN A 1 86 ? 3.826 0.040 1.801 1.00 86.88 86 ASN A O 1
ATOM 689 N N . LEU A 1 87 ? 1.673 -0.209 2.417 1.00 85.12 87 LEU A N 1
ATOM 690 C CA . LEU A 1 87 ? 1.192 -0.594 1.101 1.00 85.12 87 LEU A CA 1
ATOM 691 C C . LEU A 1 87 ? 1.390 0.536 0.086 1.00 85.12 87 LEU A C 1
ATOM 693 O O . LEU A 1 87 ? 1.840 0.301 -1.036 1.00 85.12 87 LEU A O 1
ATOM 697 N N . TRP A 1 88 ? 1.112 1.778 0.488 1.00 87.06 88 TRP A N 1
ATOM 698 C CA . TRP A 1 88 ? 1.354 2.949 -0.348 1.00 87.06 88 TRP A CA 1
ATOM 699 C C . TRP A 1 88 ? 2.836 3.098 -0.708 1.00 87.06 88 TRP A C 1
ATOM 701 O O . TRP A 1 88 ? 3.175 3.317 -1.874 1.00 87.06 88 TRP A O 1
ATOM 711 N N . ALA A 1 89 ? 3.732 2.935 0.268 1.00 85.31 89 ALA A N 1
ATOM 712 C CA . ALA A 1 89 ? 5.173 2.991 0.043 1.00 85.31 89 ALA A CA 1
ATOM 713 C C . ALA A 1 89 ? 5.641 1.905 -0.940 1.00 85.31 89 ALA A C 1
ATOM 715 O O . ALA A 1 89 ? 6.400 2.198 -1.866 1.00 85.31 89 ALA A O 1
ATOM 716 N N . GLN A 1 90 ? 5.134 0.677 -0.800 1.00 84.00 90 GLN A N 1
ATOM 717 C CA . GLN A 1 90 ? 5.439 -0.425 -1.716 1.00 84.00 90 GLN A CA 1
ATOM 718 C C . GLN A 1 90 ? 4.949 -0.141 -3.142 1.00 84.00 90 GLN A C 1
ATOM 720 O O . GLN A 1 90 ? 5.708 -0.302 -4.098 1.00 84.00 90 GLN A O 1
ATOM 725 N N . MET A 1 91 ? 3.708 0.330 -3.308 1.00 85.31 91 MET A N 1
ATOM 726 C CA . MET A 1 91 ? 3.172 0.683 -4.629 1.00 85.31 91 MET A CA 1
ATOM 727 C C . MET A 1 91 ? 3.967 1.816 -5.289 1.00 85.31 91 MET A C 1
ATOM 729 O O . MET A 1 91 ? 4.246 1.760 -6.490 1.00 85.31 91 MET A O 1
ATOM 733 N N . SER A 1 92 ? 4.375 2.817 -4.505 1.00 88.00 92 SER A N 1
ATOM 734 C CA . SER A 1 92 ? 5.238 3.904 -4.971 1.00 88.00 92 SER A CA 1
ATOM 735 C C . SER A 1 92 ? 6.584 3.371 -5.472 1.00 88.00 92 SER A C 1
ATOM 737 O O . SER A 1 92 ? 7.007 3.691 -6.584 1.00 88.00 92 SER A O 1
ATOM 739 N N . GLN A 1 93 ? 7.213 2.471 -4.711 1.00 85.88 93 GLN A N 1
ATOM 740 C CA . GLN A 1 93 ? 8.488 1.861 -5.086 1.00 85.88 93 GLN A 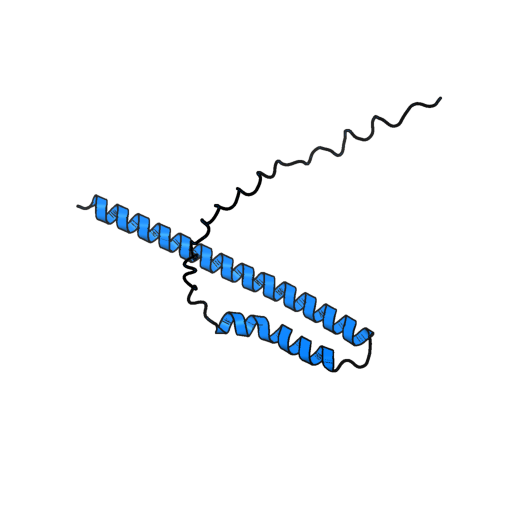CA 1
ATOM 741 C C . GLN A 1 93 ? 8.378 1.028 -6.371 1.00 85.88 93 GLN A C 1
ATOM 743 O O . GLN A 1 93 ? 9.212 1.166 -7.265 1.00 85.88 93 GLN A O 1
ATOM 748 N N . VAL A 1 94 ? 7.330 0.210 -6.510 1.00 89.50 94 VAL A N 1
ATOM 749 C CA . VAL A 1 94 ? 7.083 -0.565 -7.740 1.00 89.50 94 VAL A CA 1
ATOM 750 C C . VAL A 1 94 ? 6.913 0.364 -8.942 1.00 89.50 94 VAL A C 1
ATOM 752 O O . VAL A 1 94 ? 7.512 0.132 -9.992 1.00 89.50 94 VAL A O 1
ATOM 755 N N . THR A 1 95 ? 6.153 1.448 -8.782 1.00 86.12 95 THR A N 1
ATOM 756 C CA . THR A 1 95 ? 5.938 2.443 -9.844 1.00 86.12 95 THR A CA 1
ATOM 757 C C . THR A 1 95 ? 7.251 3.122 -10.247 1.00 86.12 95 THR A C 1
ATOM 759 O O . THR A 1 95 ? 7.518 3.308 -11.435 1.00 86.12 95 THR A O 1
ATOM 762 N N . GLN A 1 96 ? 8.108 3.447 -9.275 1.00 89.00 96 GLN A N 1
ATOM 763 C CA . GLN A 1 96 ? 9.426 4.029 -9.524 1.00 89.00 96 GLN A CA 1
ATOM 764 C C . GLN A 1 96 ? 10.347 3.070 -10.294 1.00 89.00 96 GLN A C 1
ATOM 766 O O . GLN A 1 96 ? 11.015 3.482 -11.239 1.00 89.00 96 GLN A O 1
ATOM 771 N N . VAL A 1 97 ? 10.370 1.786 -9.935 1.00 91.06 97 VAL A N 1
ATOM 772 C CA . VAL A 1 97 ? 11.174 0.782 -10.653 1.00 91.06 97 VAL A CA 1
ATOM 773 C C . VAL A 1 97 ? 10.662 0.593 -12.083 1.00 91.06 97 VAL A C 1
ATOM 775 O O . VAL A 1 97 ? 11.454 0.509 -13.022 1.00 91.06 97 VAL A O 1
ATOM 778 N N . GLN A 1 98 ? 9.342 0.569 -12.282 1.00 90.56 98 GLN A N 1
ATOM 779 C CA . GLN A 1 98 ? 8.750 0.453 -13.616 1.00 90.56 98 GLN A CA 1
ATOM 780 C C . GLN A 1 98 ? 9.080 1.656 -14.511 1.00 90.56 98 GLN A C 1
ATOM 782 O O . GLN A 1 98 ? 9.387 1.464 -15.689 1.00 90.56 98 GLN A O 1
ATOM 787 N N . SER A 1 99 ? 9.078 2.879 -13.972 1.00 90.12 99 SER A N 1
ATOM 788 C CA . SER A 1 99 ? 9.439 4.074 -14.747 1.00 90.12 99 SER A CA 1
ATOM 789 C C . SER A 1 99 ? 10.925 4.103 -15.113 1.00 90.12 99 SER A C 1
ATOM 791 O O . SER A 1 99 ? 11.270 4.429 -16.250 1.00 90.12 99 SER A O 1
ATOM 793 N N . GLN A 1 100 ? 11.806 3.676 -14.203 1.00 90.31 100 GLN A N 1
ATOM 794 C CA . GLN A 1 100 ? 13.231 3.498 -14.498 1.00 90.31 100 GLN A CA 1
ATOM 795 C C . GLN A 1 100 ? 13.454 2.448 -15.592 1.00 90.31 100 GLN A C 1
ATOM 797 O O . GLN A 1 100 ? 14.223 2.684 -16.522 1.00 90.31 100 GLN A O 1
ATOM 802 N N . ARG A 1 101 ? 12.741 1.316 -15.532 1.00 91.00 101 ARG A N 1
ATOM 803 C CA . ARG A 1 101 ? 12.797 0.274 -16.567 1.00 91.00 101 ARG A CA 1
ATOM 804 C C . ARG A 1 101 ? 12.386 0.817 -17.937 1.00 91.00 101 ARG A C 1
ATOM 806 O O . ARG A 1 101 ? 13.108 0.596 -18.903 1.00 91.00 101 ARG A O 1
ATOM 813 N N . ALA A 1 102 ? 11.288 1.570 -18.013 1.00 91.25 102 ALA A N 1
ATOM 814 C CA . ALA A 1 102 ? 10.836 2.188 -19.260 1.00 91.25 102 ALA A CA 1
ATOM 815 C C . ALA A 1 102 ? 11.860 3.194 -19.823 1.00 91.25 102 ALA A C 1
ATOM 817 O O . ALA A 1 102 ? 12.086 3.246 -21.032 1.00 91.25 102 ALA A O 1
ATOM 818 N N . MET A 1 103 ? 12.523 3.964 -18.953 1.00 94.62 103 MET A N 1
ATOM 819 C CA . MET A 1 103 ? 13.598 4.873 -19.359 1.00 94.62 103 MET A CA 1
ATOM 820 C C . MET A 1 103 ? 14.786 4.111 -19.955 1.00 94.62 103 MET A C 1
ATOM 822 O O . MET A 1 103 ? 15.278 4.488 -21.016 1.00 94.62 103 MET A O 1
ATOM 826 N N . ILE A 1 104 ? 15.221 3.026 -19.309 1.00 93.69 104 ILE A N 1
ATOM 827 C CA . ILE A 1 104 ? 16.309 2.177 -19.814 1.00 93.69 104 ILE A CA 1
ATOM 828 C C . ILE A 1 104 ? 15.938 1.598 -21.183 1.00 93.69 104 ILE A C 1
ATOM 830 O O . ILE A 1 104 ? 16.722 1.724 -22.116 1.00 93.69 104 ILE A O 1
ATOM 834 N N . GLU A 1 105 ? 14.735 1.039 -21.335 1.00 95.00 105 GLU A N 1
ATOM 835 C CA . GLU A 1 105 ? 14.258 0.496 -22.617 1.00 95.00 105 GLU A CA 1
ATOM 836 C C . GLU A 1 105 ? 14.268 1.560 -23.731 1.00 95.00 105 GLU A C 1
ATOM 838 O O . GLU A 1 105 ? 14.683 1.284 -24.861 1.00 95.00 105 GLU A O 1
ATOM 843 N N . SER A 1 106 ? 13.885 2.801 -23.410 1.00 95.19 106 SER A N 1
ATOM 844 C CA . SER A 1 106 ? 13.935 3.924 -24.353 1.00 95.19 106 SER A CA 1
ATOM 845 C C . SER A 1 106 ? 15.369 4.306 -24.734 1.00 95.19 106 SER A C 1
ATOM 847 O O . SER A 1 106 ? 15.634 4.572 -25.910 1.00 95.19 106 SER A O 1
ATOM 849 N N . LEU A 1 107 ? 16.294 4.337 -23.770 1.00 95.19 107 LEU A N 1
ATOM 850 C CA . LEU A 1 107 ? 17.708 4.631 -24.017 1.00 95.19 107 LEU A CA 1
ATOM 851 C C . LEU A 1 107 ? 18.365 3.537 -24.866 1.00 95.19 107 LEU A C 1
ATOM 853 O O . LEU A 1 107 ? 19.054 3.857 -25.832 1.00 95.19 107 LEU A O 1
ATOM 857 N N . THR A 1 108 ? 18.103 2.263 -24.563 1.00 93.44 108 THR A N 1
ATOM 858 C CA . THR A 1 108 ? 18.595 1.120 -25.345 1.00 93.44 108 THR A CA 1
ATOM 859 C C . THR A 1 108 ? 18.092 1.178 -26.784 1.00 93.44 108 THR A C 1
ATOM 861 O O . THR A 1 108 ? 18.894 1.097 -27.708 1.00 93.44 108 THR A O 1
ATOM 864 N N . THR A 1 109 ? 16.795 1.427 -26.991 1.00 93.50 109 THR A N 1
ATOM 865 C CA . THR A 1 109 ? 16.220 1.550 -28.344 1.00 93.50 109 THR A CA 1
ATOM 866 C C . THR A 1 109 ? 16.851 2.703 -29.133 1.00 93.50 109 THR A C 1
ATOM 868 O O . THR A 1 109 ? 17.099 2.589 -30.336 1.00 93.50 109 THR A O 1
ATOM 871 N N . SER A 1 110 ? 17.130 3.821 -28.458 1.00 94.56 110 SER A N 1
ATOM 872 C CA . SER A 1 110 ? 17.765 4.992 -29.074 1.00 94.56 110 SER A CA 1
ATOM 873 C C . SER A 1 110 ? 19.214 4.700 -29.472 1.00 94.56 110 SER A C 1
ATOM 875 O O . SER A 1 110 ? 19.638 5.084 -30.560 1.00 94.56 110 SER A O 1
ATOM 877 N N . LEU A 1 111 ? 19.958 3.985 -28.622 1.00 94.81 111 LEU A N 1
ATOM 878 C CA . LEU A 1 111 ? 21.325 3.550 -28.905 1.00 94.81 111 LEU A CA 1
ATOM 879 C C . LEU A 1 111 ? 21.377 2.572 -30.086 1.00 94.81 111 LEU A C 1
ATOM 881 O O . LEU A 1 111 ? 22.166 2.785 -31.003 1.00 94.81 111 LEU A O 1
ATOM 885 N N . ASP A 1 112 ? 20.505 1.561 -30.099 1.00 94.25 112 ASP A N 1
ATOM 886 C CA . ASP A 1 112 ? 20.417 0.584 -31.193 1.00 94.25 112 ASP A CA 1
ATOM 887 C C . ASP A 1 112 ? 20.100 1.259 -32.535 1.00 94.25 112 ASP A C 1
ATOM 889 O O . ASP A 1 112 ? 20.609 0.858 -33.582 1.00 94.25 112 ASP A O 1
ATOM 893 N N . SER A 1 113 ? 19.268 2.305 -32.508 1.00 92.75 113 SER A N 1
ATOM 894 C CA . SER A 1 113 ? 18.920 3.086 -33.700 1.00 92.75 113 SER A CA 1
ATOM 895 C C . SER A 1 113 ? 20.085 3.944 -34.198 1.00 92.75 113 SER A C 1
ATOM 897 O O . SER A 1 113 ? 20.218 4.136 -35.400 1.00 92.75 113 SER A O 1
ATOM 899 N N . ALA A 1 114 ? 20.934 4.450 -33.299 1.00 87.81 114 ALA A N 1
ATOM 900 C CA . ALA A 1 114 ? 22.090 5.280 -33.647 1.00 87.81 114 ALA A CA 1
ATOM 901 C C . ALA A 1 114 ? 23.278 4.480 -34.219 1.00 87.81 114 ALA A C 1
ATOM 903 O O . ALA A 1 114 ? 24.208 5.073 -34.762 1.00 87.81 114 ALA A O 1
ATOM 904 N N . GLN A 1 115 ? 23.274 3.153 -34.069 1.00 84.94 115 GLN A N 1
ATOM 905 C CA . GLN A 1 115 ? 24.338 2.255 -34.534 1.00 84.94 115 GLN A CA 1
ATOM 906 C C . GLN A 1 115 ? 24.062 1.605 -35.904 1.00 84.94 115 GLN A C 1
ATOM 908 O O . GLN A 1 115 ? 24.910 0.855 -36.389 1.00 84.94 115 GLN A O 1
ATOM 913 N N . ARG A 1 116 ? 22.900 1.863 -36.518 1.00 66.94 116 ARG A N 1
ATOM 914 C CA . ARG A 1 116 ? 22.524 1.388 -37.863 1.00 66.94 116 ARG A CA 1
ATOM 915 C C . ARG A 1 116 ? 22.659 2.495 -38.897 1.00 66.94 116 ARG A C 1
ATOM 917 O O . ARG A 1 116 ? 23.018 2.148 -40.042 1.00 66.94 116 ARG A O 1
#

pLDDT: mean 71.57, std 19.09, range [38.0, 95.19]

Secondary structure (DSSP, 8-state):
------SSSSSS----------PPPP---TT-----------HHHHHHTTHHHHHHHHHHTT--SHHHHHHHHHHHHHHHHHHHHHHHHHHHHHHHHHHHHHHHHHHHHHHHHHT-

Radius of gyration: 26.12 Å; chains: 1; bounding box: 43×70×65 Å